Protein AF-A0A0F8X159-F1 (afdb_monomer_lite)

Organism: NCBI:txid412755

Ra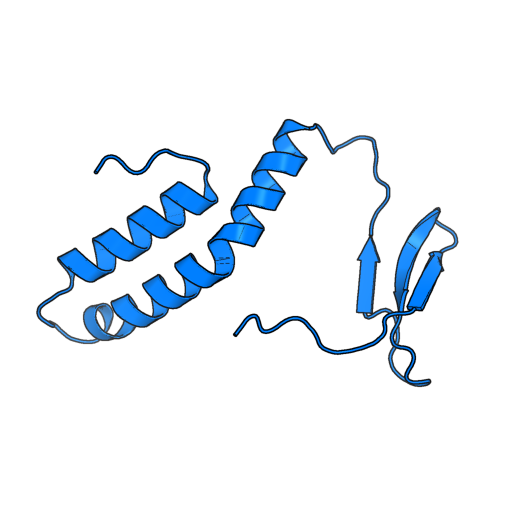dius of gyration: 18.97 Å; chains: 1; bounding box: 43×30×47 Å

InterPro domains:
  IPR059809 Salmonella phage P22 protein Y8K6 [PF27050] (2-94)

Sequence (98 aa):
VAQHTPGPWGWVRNTRGNVVLVSKAESWGPVAEILMDHSKYTPELQDANAQLIAAAPAMLEALKATWPCVLRDADGYDDHLAQVKAALAQALGQAVAL

Structure (mmCIF, N/CA/C/O backbone):
data_AF-A0A0F8X159-F1
#
_entry.id   AF-A0A0F8X159-F1
#
loop_
_atom_site.group_PDB
_atom_site.id
_atom_site.type_symbol
_atom_site.label_atom_id
_atom_site.label_alt_id
_atom_site.label_comp_id
_atom_site.label_asym_id
_atom_site.label_entity_id
_atom_site.label_seq_id
_atom_site.pdbx_PDB_ins_code
_atom_site.Cartn_x
_atom_site.Cartn_y
_atom_site.Cartn_z
_atom_site.occupancy
_atom_site.B_iso_or_equiv
_atom_site.auth_seq_id
_atom_site.auth_comp_id
_atom_site.auth_asym_id
_atom_site.auth_atom_id
_atom_site.pdbx_PDB_model_num
ATOM 1 N N . VAL A 1 1 ? -8.153 -0.577 -13.876 1.00 46.09 1 VAL A N 1
ATOM 2 C CA . VAL A 1 1 ? -9.377 -0.724 -13.052 1.00 46.09 1 VAL A CA 1
ATOM 3 C C . VAL A 1 1 ? -8.919 -0.936 -11.624 1.00 46.09 1 VAL A C 1
ATOM 5 O O . VAL A 1 1 ? -8.176 -1.881 -11.397 1.00 46.09 1 VAL A O 1
ATOM 8 N N . ALA A 1 2 ? -9.229 -0.026 -10.703 1.00 41.59 2 ALA A N 1
ATOM 9 C CA . ALA A 1 2 ? -8.782 -0.157 -9.321 1.00 41.59 2 ALA A CA 1
ATOM 10 C C . ALA A 1 2 ? -9.448 -1.387 -8.674 1.00 41.59 2 ALA A C 1
ATOM 12 O O . ALA A 1 2 ? -10.674 -1.449 -8.573 1.00 41.59 2 ALA A O 1
ATOM 13 N N . GLN A 1 3 ? -8.647 -2.388 -8.293 1.00 54.22 3 GLN A N 1
ATOM 14 C CA . GLN A 1 3 ? -9.095 -3.551 -7.522 1.00 54.22 3 GLN A CA 1
ATOM 15 C C . GLN A 1 3 ? -9.280 -3.122 -6.066 1.00 54.22 3 GLN A C 1
ATOM 17 O O . GLN A 1 3 ? -8.440 -3.369 -5.208 1.00 54.22 3 GLN A O 1
ATOM 22 N N . HIS A 1 4 ? -10.365 -2.407 -5.790 1.00 56.78 4 HIS A N 1
ATOM 23 C CA . HIS A 1 4 ? -10.801 -2.207 -4.416 1.00 56.78 4 HIS A CA 1
ATOM 24 C C . HIS A 1 4 ? -11.399 -3.510 -3.902 1.00 56.78 4 HIS A C 1
ATOM 26 O O . HIS A 1 4 ? -12.074 -4.207 -4.659 1.00 56.78 4 HIS A O 1
ATOM 32 N N . THR A 1 5 ? -11.179 -3.821 -2.626 1.00 60.00 5 THR A N 1
ATOM 33 C CA . THR A 1 5 ? -11.840 -4.935 -1.947 1.00 60.00 5 THR A CA 1
ATOM 34 C C . THR A 1 5 ? -13.356 -4.739 -2.091 1.00 60.00 5 THR A C 1
ATOM 36 O O . THR A 1 5 ? -13.892 -3.778 -1.526 1.00 60.00 5 THR A O 1
ATOM 39 N N . PRO A 1 6 ? -14.059 -5.561 -2.892 1.00 63.06 6 PRO A N 1
ATOM 40 C CA . PRO A 1 6 ? -15.453 -5.302 -3.205 1.00 63.06 6 PRO A CA 1
ATOM 41 C C . PRO A 1 6 ? -16.323 -5.763 -2.039 1.00 63.06 6 PRO A C 1
ATOM 43 O O . PRO A 1 6 ? -16.291 -6.928 -1.651 1.00 63.06 6 PRO A O 1
ATOM 46 N N . GLY A 1 7 ? -17.128 -4.854 -1.494 1.00 57.16 7 GLY A N 1
ATOM 47 C CA . GLY A 1 7 ? -18.190 -5.227 -0.566 1.00 57.16 7 GLY A CA 1
ATOM 48 C C . GLY A 1 7 ? -18.648 -4.089 0.343 1.00 57.16 7 GLY A C 1
ATOM 49 O O . GLY A 1 7 ? -17.854 -3.217 0.695 1.00 57.16 7 GLY A O 1
ATOM 50 N N . PRO A 1 8 ? -19.930 -4.074 0.750 1.00 68.12 8 PRO A N 1
ATOM 51 C CA . PRO A 1 8 ? -20.400 -3.149 1.768 1.00 68.12 8 PRO A CA 1
ATOM 52 C C . PRO A 1 8 ? -19.848 -3.570 3.136 1.00 68.12 8 PRO A C 1
ATOM 54 O O . PRO A 1 8 ? -20.352 -4.505 3.757 1.00 68.12 8 PRO A O 1
ATOM 57 N N . TRP A 1 9 ? -18.834 -2.858 3.620 1.00 80.12 9 TRP A N 1
ATOM 58 C CA . TRP A 1 9 ? -18.281 -3.059 4.959 1.00 80.12 9 TRP A CA 1
ATOM 59 C C . TRP A 1 9 ? -19.233 -2.506 6.022 1.00 80.12 9 TRP A C 1
ATOM 61 O O . TRP A 1 9 ? -19.771 -1.404 5.891 1.00 80.12 9 TRP A O 1
ATOM 71 N N . GLY A 1 10 ? -19.465 -3.283 7.078 1.00 82.19 10 GLY A N 1
ATOM 72 C CA . GLY A 1 10 ? -19.956 -2.738 8.339 1.00 82.19 10 GLY A CA 1
ATOM 73 C C . GLY A 1 10 ? -18.785 -2.177 9.140 1.00 82.19 10 GLY A C 1
ATOM 74 O O . GLY A 1 10 ? -17.636 -2.555 8.916 1.00 82.19 10 GLY A O 1
ATOM 75 N N . TRP A 1 11 ? -19.069 -1.304 10.100 1.00 85.19 11 TRP A N 1
ATOM 76 C CA . TRP A 1 11 ? -18.084 -0.901 11.095 1.00 85.19 11 TRP A CA 1
ATOM 77 C C . TRP A 1 11 ? -18.691 -1.006 12.490 1.00 85.19 11 TRP A C 1
ATOM 79 O O . TRP A 1 11 ? -19.868 -0.710 12.693 1.00 85.19 11 TRP A O 1
ATOM 89 N N . VAL A 1 12 ? -17.881 -1.444 13.448 1.00 87.50 12 VAL A N 1
ATOM 90 C CA . VAL A 1 12 ? -18.225 -1.504 14.873 1.00 87.50 12 VAL A CA 1
ATOM 91 C C . VAL A 1 12 ? -17.068 -0.940 15.690 1.00 87.50 12 VAL A C 1
ATOM 93 O O . VAL A 1 12 ? -15.937 -0.901 15.213 1.00 87.50 12 VAL A O 1
ATOM 96 N N . ARG A 1 13 ? -17.318 -0.495 16.924 1.00 87.12 13 ARG A N 1
ATOM 97 C CA . ARG A 1 13 ? -16.238 -0.193 17.876 1.00 87.12 13 ARG A CA 1
ATOM 98 C C . ARG A 1 13 ? -16.032 -1.381 18.803 1.00 87.12 13 ARG A C 1
ATOM 100 O O . ARG A 1 13 ? -17.009 -1.908 19.330 1.00 87.12 13 ARG A O 1
ATOM 107 N N . ASN A 1 14 ? -14.786 -1.803 19.008 1.00 85.38 14 ASN A N 1
ATOM 108 C CA . ASN A 1 14 ? -14.484 -2.839 19.996 1.00 85.38 14 ASN A CA 1
ATOM 109 C C . ASN A 1 14 ? -14.325 -2.251 21.408 1.00 85.38 14 ASN A C 1
ATOM 111 O O . ASN A 1 14 ? -14.353 -1.037 21.612 1.00 85.38 14 ASN A O 1
ATOM 115 N N . THR A 1 15 ? -14.125 -3.124 22.397 1.00 85.06 15 THR A N 1
ATOM 116 C CA . THR A 1 15 ? -13.967 -2.747 23.813 1.00 85.06 15 THR A CA 1
ATOM 117 C C . THR A 1 15 ? -12.733 -1.887 24.096 1.00 85.06 15 THR A C 1
ATOM 119 O O . THR A 1 15 ? -12.658 -1.269 25.152 1.00 85.06 15 THR A O 1
ATOM 122 N N . ARG A 1 16 ? -11.779 -1.81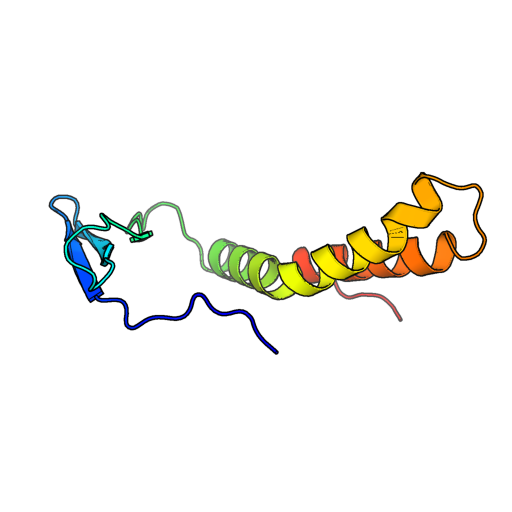6 23.159 1.00 81.12 16 ARG A N 1
ATOM 123 C CA . ARG A 1 16 ? -10.585 -0.961 23.234 1.00 81.12 16 ARG A CA 1
ATOM 124 C C . ARG A 1 16 ? -10.791 0.403 22.565 1.00 81.12 16 ARG A C 1
ATOM 126 O O . ARG A 1 16 ? -9.862 1.197 22.521 1.00 81.12 16 ARG A O 1
ATOM 133 N N . GLY A 1 17 ? -11.986 0.678 22.035 1.00 81.81 17 GLY A N 1
ATOM 134 C CA . GLY A 1 17 ? -12.312 1.925 21.340 1.00 81.81 17 GLY A CA 1
ATOM 135 C C . GLY A 1 17 ? -11.886 1.972 19.867 1.00 81.81 17 GLY A C 1
ATOM 136 O O . GLY A 1 17 ? -12.178 2.966 19.195 1.00 81.81 17 GLY A O 1
ATOM 137 N N . ASN A 1 18 ? -11.263 0.907 19.353 1.00 85.19 18 ASN A N 1
ATOM 138 C CA . ASN A 1 18 ? -10.818 0.793 17.964 1.00 85.19 18 ASN A CA 1
ATOM 139 C C . ASN A 1 18 ? -12.007 0.584 17.026 1.00 85.19 18 ASN A C 1
ATOM 141 O O . ASN A 1 18 ? -13.000 -0.046 17.403 1.00 85.19 18 ASN A O 1
ATOM 145 N N . VAL A 1 19 ? -11.898 1.088 15.797 1.00 85.94 19 VAL A N 1
ATOM 146 C CA . VAL A 1 19 ? -12.908 0.850 14.759 1.00 85.94 19 VAL A CA 1
ATOM 147 C C . VAL A 1 19 ? -12.565 -0.449 14.048 1.00 85.94 19 VAL A C 1
ATOM 149 O O . VAL A 1 19 ? -11.469 -0.611 13.537 1.00 85.94 19 VAL A O 1
ATOM 152 N N . VAL A 1 20 ? -13.499 -1.383 13.997 1.00 86.75 20 VAL A N 1
ATOM 153 C CA . VAL A 1 20 ? -13.334 -2.682 13.353 1.00 86.75 20 VAL A CA 1
ATOM 154 C C . VAL A 1 20 ? -14.236 -2.723 12.131 1.00 86.75 20 VAL A C 1
ATOM 156 O O . VAL A 1 20 ? -15.449 -2.547 12.249 1.00 86.75 20 VAL A O 1
ATOM 159 N N . LEU A 1 21 ? -13.647 -2.949 10.959 1.00 86.69 21 LEU A N 1
ATOM 160 C CA . LEU A 1 21 ? -14.392 -3.226 9.737 1.00 86.69 21 LEU A CA 1
ATOM 161 C C . LEU A 1 21 ? -14.813 -4.691 9.757 1.00 86.69 21 LEU A C 1
ATOM 163 O O . LEU A 1 21 ? -13.981 -5.580 9.928 1.00 86.69 21 LEU A O 1
ATOM 167 N N . VAL A 1 22 ? -16.104 -4.946 9.584 1.00 84.38 22 VAL A N 1
ATOM 168 C CA . VAL A 1 22 ? -16.680 -6.294 9.594 1.00 84.38 22 VAL A CA 1
ATOM 169 C C . VAL A 1 22 ? -17.306 -6.603 8.244 1.00 84.38 22 VAL A C 1
ATOM 171 O O . VAL A 1 22 ? -17.883 -5.728 7.586 1.00 84.38 22 VAL A O 1
ATOM 174 N N . SER A 1 23 ? -17.198 -7.862 7.828 1.00 79.81 23 SER A N 1
ATOM 175 C CA . SER A 1 23 ? -17.974 -8.348 6.696 1.00 79.81 23 SER A CA 1
ATOM 176 C C . SER A 1 23 ? -19.447 -8.369 7.094 1.00 79.81 23 SER A C 1
ATOM 178 O O . SER A 1 23 ? -19.788 -8.775 8.202 1.00 79.81 23 SER A O 1
ATOM 180 N N . LYS A 1 24 ? -20.340 -7.942 6.197 1.00 67.19 24 LYS A N 1
ATOM 181 C CA . LYS A 1 24 ? -21.786 -8.138 6.396 1.00 67.19 24 LYS A CA 1
ATOM 182 C C . LYS A 1 24 ? -22.220 -9.591 6.175 1.00 67.19 24 LYS A C 1
ATOM 184 O O . LYS A 1 24 ? -23.367 -9.917 6.457 1.00 67.19 24 LYS A O 1
ATOM 189 N N . ALA A 1 25 ? -21.338 -10.449 5.660 1.00 70.50 25 ALA A N 1
ATOM 190 C CA . ALA A 1 25 ? -21.591 -11.881 5.597 1.00 70.50 25 ALA A CA 1
ATOM 191 C C . ALA A 1 25 ? -21.426 -12.487 7.000 1.00 70.50 25 ALA A C 1
ATOM 193 O O . ALA A 1 25 ? -20.369 -12.342 7.609 1.00 70.50 25 ALA A O 1
ATOM 194 N N . GLU A 1 26 ? -22.460 -13.179 7.486 1.00 57.94 26 GLU A N 1
ATOM 195 C CA . GLU A 1 26 ? -22.643 -13.624 8.883 1.00 57.94 26 GLU A CA 1
ATOM 196 C C . GLU A 1 26 ? -21.530 -14.523 9.464 1.00 57.94 26 GLU A C 1
ATOM 198 O O . GLU A 1 26 ? -21.525 -14.804 1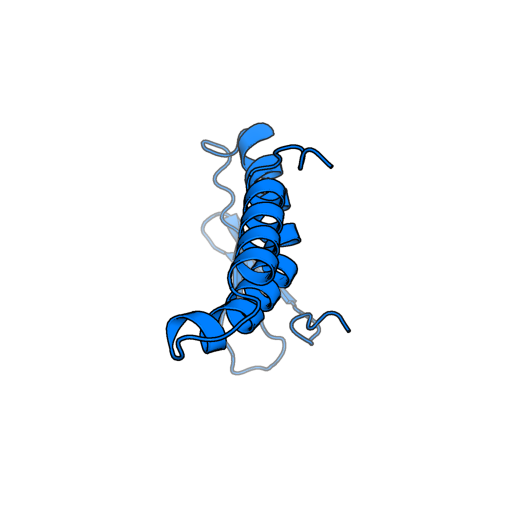0.659 1.00 57.94 26 GLU A O 1
ATOM 203 N N . SER A 1 27 ? -20.572 -14.975 8.654 1.00 64.75 27 SER A N 1
ATOM 204 C CA . SER A 1 27 ? -19.550 -15.961 9.033 1.00 64.75 27 SER A CA 1
ATOM 205 C C . SER A 1 27 ? -18.106 -15.478 8.903 1.00 64.75 27 SER A C 1
ATOM 207 O O . SER A 1 27 ? -17.183 -16.219 9.240 1.00 64.75 27 SER A O 1
ATOM 209 N N . TRP A 1 28 ? -17.885 -14.253 8.428 1.00 62.47 28 TRP A N 1
ATOM 210 C CA . TRP A 1 28 ? -16.544 -13.693 8.304 1.00 62.47 28 TRP A CA 1
ATOM 211 C C . TRP A 1 28 ? -16.330 -12.702 9.441 1.00 62.47 28 TRP A C 1
ATOM 213 O O . TRP A 1 28 ? -17.052 -11.716 9.558 1.00 62.47 28 TRP A O 1
ATOM 223 N N . GLY A 1 29 ? -15.360 -13.002 10.306 1.00 69.50 29 GLY A N 1
ATOM 224 C CA . GLY A 1 29 ? -14.950 -12.135 11.408 1.00 69.50 29 GLY A CA 1
ATOM 225 C C . GLY A 1 29 ? -14.437 -10.757 10.945 1.00 69.50 29 GLY A C 1
ATOM 226 O O . GLY A 1 29 ? -14.679 -10.330 9.813 1.00 69.50 29 GLY A O 1
ATOM 227 N N . PRO A 1 30 ? -13.731 -10.014 11.812 1.00 75.50 30 PRO A N 1
ATOM 228 C CA . PRO A 1 30 ? -13.215 -8.699 11.452 1.00 75.50 30 PRO A CA 1
ATOM 229 C C . PRO A 1 30 ? -12.326 -8.772 10.205 1.00 75.50 30 PRO A C 1
ATOM 231 O O . PRO A 1 30 ? -11.422 -9.598 10.116 1.00 75.50 30 PRO A O 1
ATOM 234 N N . VAL A 1 31 ? -12.605 -7.894 9.244 1.00 79.69 31 VAL A N 1
ATOM 235 C CA . VAL A 1 31 ? -11.858 -7.753 7.986 1.00 79.69 31 VAL A CA 1
ATOM 236 C C . VAL A 1 31 ? -10.635 -6.869 8.207 1.00 79.69 31 VAL A C 1
ATOM 238 O O . VAL A 1 31 ? -9.580 -7.108 7.629 1.00 79.69 31 VAL A O 1
ATOM 241 N N . ALA A 1 32 ? -10.770 -5.857 9.066 1.00 81.62 32 ALA A N 1
ATOM 242 C CA . ALA A 1 32 ? -9.675 -5.001 9.498 1.00 81.62 32 ALA A CA 1
ATOM 243 C C . ALA A 1 32 ? -9.974 -4.396 10.875 1.00 81.62 32 ALA A C 1
ATOM 245 O O . ALA A 1 32 ? -11.134 -4.194 11.237 1.00 81.62 32 ALA A O 1
ATOM 246 N N . GLU A 1 33 ? -8.928 -4.046 11.617 1.00 84.06 33 GLU A N 1
ATOM 247 C CA . GLU A 1 33 ? -9.014 -3.234 12.830 1.00 84.06 33 GLU A CA 1
ATOM 248 C C . GLU A 1 33 ? -8.201 -1.950 12.633 1.00 84.06 33 GLU A C 1
ATOM 250 O O . GLU A 1 33 ? -7.023 -1.984 12.286 1.00 84.06 33 GLU A O 1
ATOM 255 N N . ILE A 1 34 ? -8.848 -0.812 12.856 1.00 82.88 34 ILE A N 1
ATOM 256 C CA . ILE A 1 34 ? -8.272 0.528 12.842 1.00 82.88 34 ILE A CA 1
ATOM 257 C C . ILE A 1 34 ? -7.964 0.890 14.293 1.00 82.88 34 ILE A C 1
ATOM 259 O O . ILE A 1 34 ? -8.856 1.234 15.077 1.00 82.88 34 ILE A O 1
ATOM 263 N N . LEU A 1 35 ? -6.687 0.780 14.646 1.00 80.00 35 LEU A N 1
ATOM 264 C CA . LEU A 1 35 ? -6.177 1.132 15.966 1.00 80.00 35 LEU A CA 1
ATOM 265 C C . LEU A 1 35 ? -6.234 2.652 16.149 1.00 80.00 35 LEU A C 1
ATOM 267 O O . LEU A 1 35 ? -5.568 3.387 15.421 1.00 80.00 35 LEU A O 1
ATOM 271 N N . MET A 1 36 ? -6.986 3.126 17.143 1.00 68.06 36 MET A N 1
ATOM 272 C CA . MET A 1 36 ? -6.960 4.539 17.530 1.00 68.06 36 MET A CA 1
ATOM 273 C C . MET A 1 36 ? -5.841 4.787 18.549 1.00 68.06 36 MET A C 1
ATOM 275 O O . MET A 1 36 ? -6.093 5.143 19.697 1.00 68.06 36 MET A O 1
ATOM 279 N N . ASP A 1 37 ? -4.589 4.560 18.153 1.00 68.38 37 ASP A N 1
ATOM 280 C CA . ASP A 1 37 ? -3.435 4.938 18.976 1.00 68.38 37 ASP A CA 1
ATOM 281 C C . ASP A 1 37 ? -2.986 6.356 18.615 1.00 68.38 37 ASP A C 1
ATOM 283 O O . ASP A 1 37 ? -2.099 6.544 17.794 1.00 68.38 37 ASP A O 1
ATOM 287 N N . HIS A 1 38 ? -3.582 7.375 19.232 1.00 63.88 38 HIS A N 1
ATOM 288 C CA . HIS A 1 38 ? -3.227 8.773 18.959 1.00 63.88 38 HIS A CA 1
ATOM 289 C C . HIS A 1 38 ? -1.789 9.151 19.363 1.00 63.88 38 HIS A C 1
ATOM 291 O O . HIS A 1 38 ? -1.337 10.238 19.018 1.00 63.88 38 HIS A O 1
ATOM 297 N N . SER A 1 39 ? -1.058 8.287 20.079 1.00 66.25 39 SER A N 1
ATOM 298 C CA . SER A 1 39 ? 0.262 8.626 20.624 1.00 66.25 39 SER A CA 1
ATOM 299 C C . SER A 1 39 ? 1.414 8.503 19.619 1.00 66.25 39 SER A C 1
ATOM 301 O O . SER A 1 39 ? 2.516 8.967 19.906 1.00 66.25 39 SER A O 1
ATOM 303 N N . LYS A 1 40 ? 1.176 7.903 18.441 1.00 65.19 40 LYS A N 1
ATOM 304 C CA . LYS A 1 40 ? 2.230 7.582 17.457 1.00 65.19 40 LYS A CA 1
ATOM 305 C C . LYS A 1 40 ? 2.012 8.125 16.046 1.00 65.19 40 LYS A C 1
ATOM 307 O O . LYS A 1 40 ? 2.881 7.931 15.203 1.00 65.19 40 LYS A O 1
ATOM 312 N N . TYR A 1 41 ? 0.896 8.798 15.771 1.00 67.31 41 TYR A N 1
ATOM 313 C CA . TYR A 1 41 ? 0.600 9.320 14.433 1.00 67.31 41 TYR A CA 1
ATOM 314 C C . TYR A 1 41 ? 0.811 10.826 14.385 1.00 67.31 41 TYR A C 1
ATOM 316 O O . TYR A 1 41 ? -0.086 11.597 14.724 1.00 67.31 41 TYR A O 1
ATOM 324 N N . THR A 1 42 ? 1.991 11.238 13.936 1.00 80.06 42 THR A N 1
ATOM 325 C CA . THR A 1 42 ? 2.198 12.619 13.500 1.00 80.06 42 THR A CA 1
ATOM 326 C C . THR A 1 42 ? 1.621 12.799 12.086 1.00 80.06 42 THR A C 1
ATOM 328 O O . THR A 1 42 ? 1.502 11.804 11.357 1.00 80.06 42 THR A O 1
ATOM 331 N N . PRO A 1 43 ? 1.237 14.023 11.676 1.00 81.31 43 PRO A N 1
ATOM 332 C CA . PRO A 1 43 ? 0.798 14.296 10.305 1.00 81.31 43 PRO A CA 1
ATOM 333 C C . PRO A 1 43 ? 1.791 13.780 9.257 1.00 81.31 43 PRO A C 1
ATOM 335 O O . PRO A 1 43 ? 1.393 13.173 8.271 1.00 81.31 43 PRO A O 1
ATOM 338 N N . GLU A 1 44 ? 3.090 13.893 9.535 1.00 82.69 44 GLU A N 1
ATOM 339 C CA . GLU A 1 44 ? 4.157 13.433 8.646 1.00 82.69 44 GLU A CA 1
ATOM 340 C C . GLU A 1 44 ? 4.130 11.910 8.458 1.00 82.69 44 GLU A C 1
ATOM 342 O O . GLU A 1 44 ? 4.328 11.419 7.348 1.00 82.69 44 GLU A O 1
ATOM 347 N N . LEU A 1 45 ? 3.847 11.142 9.519 1.00 81.12 45 LEU A N 1
ATOM 348 C CA . LEU A 1 45 ? 3.714 9.687 9.417 1.00 81.12 45 LEU A CA 1
ATOM 349 C C . LEU A 1 45 ? 2.457 9.289 8.630 1.00 81.12 45 LEU A C 1
ATOM 351 O O . LEU A 1 45 ? 2.471 8.295 7.902 1.00 81.12 45 LEU A O 1
ATOM 355 N N . GLN A 1 46 ? 1.367 10.048 8.769 1.00 79.81 46 GLN A N 1
ATOM 356 C CA . GLN A 1 46 ? 0.142 9.813 8.001 1.00 79.81 46 GLN A CA 1
ATOM 357 C C . GLN A 1 46 ? 0.370 10.077 6.511 1.00 79.81 46 GLN A C 1
ATOM 359 O O . GLN A 1 46 ? 0.007 9.231 5.693 1.00 79.81 46 GLN A O 1
ATOM 364 N N . ASP A 1 47 ? 1.031 11.184 6.174 1.00 81.94 47 ASP A N 1
ATOM 365 C CA . ASP A 1 47 ? 1.363 11.538 4.795 1.00 81.94 47 ASP A CA 1
ATOM 366 C C . ASP A 1 47 ? 2.320 10.516 4.170 1.00 81.94 47 ASP A C 1
ATOM 368 O O . ASP A 1 47 ? 2.076 10.046 3.057 1.00 81.94 47 ASP A O 1
ATOM 372 N N . ALA A 1 48 ? 3.351 10.087 4.905 1.00 79.62 48 ALA A N 1
ATOM 373 C CA . ALA A 1 48 ? 4.275 9.049 4.450 1.00 79.62 48 ALA A CA 1
ATOM 374 C C . ALA A 1 48 ? 3.558 7.709 4.193 1.00 79.62 48 ALA A C 1
ATOM 376 O O . ALA A 1 48 ? 3.755 7.078 3.154 1.00 79.62 48 ALA A O 1
ATOM 377 N N . ASN A 1 49 ? 2.674 7.286 5.102 1.00 78.69 49 ASN A N 1
ATOM 378 C CA . ASN A 1 49 ? 1.887 6.065 4.922 1.00 78.69 49 ASN A CA 1
ATOM 379 C C . ASN A 1 49 ? 0.924 6.176 3.730 1.00 78.69 49 ASN A C 1
ATOM 381 O O . ASN A 1 49 ? 0.764 5.216 2.974 1.00 78.69 49 ASN A O 1
ATOM 385 N N . ALA A 1 50 ? 0.294 7.337 3.542 1.00 81.75 50 ALA A N 1
ATOM 386 C CA . ALA A 1 50 ? -0.599 7.584 2.416 1.00 81.75 50 ALA A CA 1
ATOM 387 C C . ALA A 1 50 ? 0.151 7.524 1.076 1.00 81.75 50 ALA A C 1
ATOM 389 O O . ALA A 1 50 ? -0.328 6.881 0.140 1.00 81.75 50 ALA A O 1
ATOM 390 N N . GLN A 1 51 ? 1.341 8.128 0.994 1.00 78.81 51 GLN A N 1
ATOM 391 C CA . GLN A 1 51 ? 2.205 8.071 -0.190 1.00 78.81 51 GLN A CA 1
ATOM 392 C C . GLN A 1 51 ? 2.639 6.636 -0.509 1.00 78.81 51 GLN A C 1
ATOM 394 O O . GLN A 1 51 ? 2.513 6.199 -1.656 1.00 78.81 51 GLN A O 1
ATOM 399 N N . LEU A 1 52 ? 3.053 5.872 0.506 1.00 79.25 52 LEU A N 1
ATOM 400 C CA . LEU A 1 52 ? 3.434 4.468 0.356 1.00 79.25 52 LEU A CA 1
ATOM 401 C C . LEU A 1 52 ? 2.280 3.616 -0.199 1.00 79.25 52 LEU A C 1
ATOM 403 O O . LEU A 1 52 ? 2.470 2.849 -1.145 1.00 79.25 52 LEU A O 1
ATOM 407 N N . ILE A 1 53 ? 1.071 3.771 0.352 1.00 84.62 53 ILE A N 1
ATOM 408 C CA . ILE A 1 53 ? -0.123 3.044 -0.111 1.00 84.62 53 ILE A CA 1
ATOM 409 C C . ILE A 1 53 ? -0.488 3.451 -1.544 1.00 84.62 53 ILE A C 1
ATOM 411 O O . ILE A 1 53 ? -0.798 2.589 -2.368 1.00 84.62 53 ILE A O 1
ATOM 415 N N . ALA A 1 54 ? -0.432 4.746 -1.864 1.00 83.88 54 ALA A N 1
ATOM 416 C CA . ALA A 1 54 ? -0.770 5.253 -3.192 1.00 83.88 54 ALA A CA 1
ATOM 417 C C . ALA A 1 54 ? 0.200 4.763 -4.282 1.00 83.88 54 ALA A C 1
ATOM 419 O O . ALA A 1 54 ? -0.226 4.514 -5.410 1.00 83.88 54 ALA A O 1
ATOM 420 N N . ALA A 1 55 ? 1.484 4.591 -3.954 1.00 83.31 55 ALA A N 1
ATOM 421 C CA . ALA A 1 55 ? 2.507 4.112 -4.883 1.00 83.31 55 ALA A CA 1
ATOM 422 C C . ALA A 1 55 ? 2.522 2.580 -5.061 1.00 83.31 55 ALA A C 1
ATOM 424 O O . ALA A 1 55 ? 3.112 2.083 -6.024 1.00 83.31 55 ALA A O 1
ATOM 425 N N . ALA A 1 56 ? 1.860 1.820 -4.179 1.00 86.88 56 ALA A N 1
ATOM 426 C CA . ALA A 1 56 ? 1.901 0.356 -4.182 1.00 86.88 56 ALA A CA 1
ATOM 427 C C . ALA A 1 56 ? 1.522 -0.296 -5.532 1.00 86.88 56 ALA A C 1
ATOM 429 O O . ALA A 1 56 ? 2.221 -1.225 -5.945 1.00 86.88 56 ALA A O 1
ATOM 430 N N . PRO A 1 57 ? 0.495 0.171 -6.278 1.00 85.00 57 PRO A N 1
ATOM 431 C CA . PRO A 1 57 ? 0.187 -0.390 -7.592 1.00 85.00 57 PRO A CA 1
ATOM 432 C C . PRO A 1 57 ? 1.314 -0.172 -8.608 1.00 85.00 57 PRO A C 1
ATOM 434 O O . PRO A 1 57 ? 1.701 -1.110 -9.297 1.00 85.00 57 PRO A O 1
ATOM 437 N N . ALA A 1 58 ? 1.874 1.040 -8.680 1.00 83.88 58 ALA A N 1
ATOM 438 C CA . ALA A 1 58 ? 2.954 1.355 -9.614 1.00 83.88 58 ALA A CA 1
ATOM 439 C C . ALA A 1 58 ? 4.225 0.555 -9.291 1.00 83.88 58 ALA A C 1
ATOM 441 O O . ALA A 1 58 ? 4.869 0.023 -10.193 1.00 83.88 58 ALA A O 1
ATOM 442 N N . MET A 1 59 ? 4.542 0.402 -8.001 1.00 83.62 59 MET A N 1
ATOM 443 C CA . MET A 1 59 ? 5.669 -0.408 -7.540 1.00 83.62 59 MET A CA 1
ATOM 444 C C . MET A 1 59 ? 5.496 -1.886 -7.903 1.00 83.62 59 MET A C 1
ATOM 446 O O . MET A 1 59 ? 6.435 -2.511 -8.392 1.00 83.62 59 MET A O 1
ATOM 450 N N . LEU A 1 60 ? 4.295 -2.440 -7.714 1.00 81.50 60 LEU A N 1
ATOM 451 C CA . LEU A 1 60 ? 3.996 -3.822 -8.083 1.00 81.50 60 LEU A CA 1
ATOM 452 C C . LEU A 1 60 ? 4.151 -4.056 -9.592 1.00 81.50 60 LEU A C 1
ATOM 454 O O . LEU A 1 60 ? 4.749 -5.053 -9.995 1.00 81.50 60 LEU A O 1
ATOM 458 N N . GLU A 1 61 ? 3.627 -3.157 -10.425 1.00 85.25 61 GLU A N 1
ATOM 459 C CA . GLU A 1 61 ? 3.733 -3.286 -11.883 1.00 85.25 61 GLU A CA 1
ATOM 460 C C . GLU A 1 61 ? 5.180 -3.136 -12.370 1.00 85.25 61 GLU A C 1
ATOM 462 O O . GLU A 1 61 ? 5.626 -3.930 -13.199 1.00 85.25 61 GLU A O 1
ATOM 467 N N . ALA A 1 62 ? 5.950 -2.206 -11.798 1.00 86.00 62 ALA A N 1
ATOM 468 C CA . ALA A 1 62 ? 7.366 -2.057 -12.117 1.00 86.00 62 ALA A CA 1
ATOM 469 C C . ALA A 1 62 ? 8.162 -3.329 -11.776 1.00 86.00 62 ALA A C 1
ATOM 471 O O . ALA A 1 62 ? 8.907 -3.835 -12.612 1.00 86.00 62 ALA A O 1
ATOM 472 N N . LEU A 1 63 ? 7.947 -3.911 -10.590 1.00 85.50 63 LEU A N 1
ATOM 473 C CA . LEU A 1 63 ? 8.614 -5.152 -10.183 1.00 85.50 63 LEU A CA 1
ATOM 474 C C . LEU A 1 63 ? 8.260 -6.335 -11.095 1.00 85.50 63 LEU A C 1
ATOM 476 O O . LEU A 1 63 ? 9.142 -7.118 -11.454 1.00 85.50 63 LEU A O 1
ATOM 480 N N . LYS A 1 64 ? 6.992 -6.460 -11.512 1.00 83.56 64 LYS A N 1
ATOM 481 C CA . LYS A 1 64 ? 6.575 -7.477 -12.492 1.00 83.56 64 LYS A CA 1
ATOM 482 C C . LYS A 1 64 ? 7.276 -7.296 -13.837 1.00 83.56 64 LYS A C 1
ATOM 484 O O . LYS A 1 64 ? 7.620 -8.295 -14.459 1.00 83.56 64 LYS A O 1
ATOM 489 N N . ALA A 1 65 ? 7.482 -6.054 -14.274 1.00 83.06 65 ALA A N 1
ATOM 490 C CA . ALA A 1 65 ? 8.158 -5.748 -15.530 1.00 83.06 65 ALA A CA 1
ATOM 491 C C . ALA A 1 65 ? 9.666 -6.046 -15.472 1.00 83.06 65 ALA A C 1
ATOM 493 O O . ALA A 1 65 ? 10.225 -6.525 -16.451 1.00 83.06 65 ALA A O 1
ATOM 494 N N . THR A 1 66 ? 10.321 -5.837 -14.325 1.00 82.38 66 THR A N 1
ATOM 495 C CA . THR A 1 66 ? 11.751 -6.159 -14.144 1.00 82.38 66 THR A CA 1
ATOM 496 C C . THR A 1 66 ? 12.011 -7.656 -13.980 1.00 82.38 66 THR A C 1
ATOM 498 O O . THR A 1 66 ? 13.074 -8.144 -14.360 1.00 82.38 66 THR A O 1
ATOM 501 N N . TRP A 1 67 ? 11.063 -8.407 -13.412 1.00 79.44 67 TRP A N 1
ATOM 502 C CA . TRP A 1 67 ? 11.245 -9.820 -13.063 1.00 79.44 67 TRP A CA 1
ATOM 503 C C . TRP A 1 67 ? 11.787 -10.711 -14.206 1.00 79.44 67 TRP A C 1
ATOM 505 O O . TRP A 1 67 ? 12.715 -11.487 -13.958 1.00 79.44 67 TRP A O 1
ATOM 515 N N . PRO A 1 68 ? 11.319 -10.595 -15.467 1.00 80.00 68 PRO A N 1
ATOM 516 C CA . PRO A 1 68 ? 11.874 -11.350 -16.589 1.00 80.00 68 PRO A CA 1
ATOM 517 C C . PRO A 1 68 ? 13.346 -11.034 -16.899 1.00 80.00 68 PRO A C 1
ATOM 519 O O . PRO A 1 68 ? 14.063 -11.944 -17.306 1.00 80.00 68 PRO A O 1
ATOM 522 N N . CYS A 1 69 ? 13.802 -9.794 -16.683 1.00 76.69 69 CYS A N 1
ATOM 523 C CA . CYS A 1 69 ? 15.187 -9.363 -16.930 1.00 76.69 69 CYS A CA 1
ATOM 524 C C . CYS A 1 69 ? 16.161 -9.805 -15.833 1.00 76.69 69 CYS A C 1
ATOM 526 O O . CYS A 1 69 ? 17.361 -9.852 -16.057 1.00 76.69 69 CYS A O 1
ATOM 528 N N . VAL A 1 70 ? 15.668 -10.127 -14.636 1.00 70.56 70 VAL A N 1
ATOM 529 C CA . VAL A 1 70 ? 16.499 -10.731 -13.579 1.00 70.56 70 VAL A CA 1
ATOM 530 C C . VAL A 1 70 ? 16.717 -12.224 -13.850 1.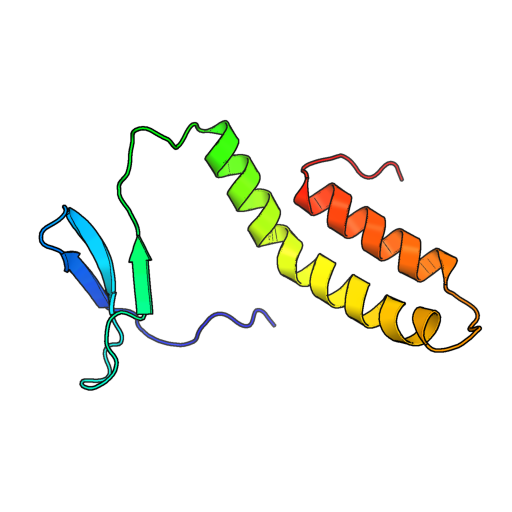00 70.56 70 VAL A C 1
ATOM 532 O O . VAL A 1 70 ? 17.743 -12.785 -13.481 1.00 70.56 70 VAL A O 1
ATOM 535 N N . LEU A 1 71 ? 15.749 -12.879 -14.499 1.00 68.38 71 LEU A N 1
ATOM 536 C CA . LEU A 1 71 ? 15.784 -14.316 -14.792 1.00 68.38 71 LEU A CA 1
ATOM 537 C C . LEU A 1 71 ? 16.410 -14.666 -16.148 1.00 68.38 71 LEU A C 1
ATOM 539 O O . LEU A 1 71 ? 16.661 -15.841 -16.420 1.00 68.38 71 LEU A O 1
ATOM 543 N N . ARG A 1 72 ? 16.625 -13.681 -17.018 1.00 59.28 72 ARG A N 1
ATOM 544 C CA . ARG A 1 72 ? 17.227 -13.841 -18.344 1.00 59.28 72 ARG A CA 1
ATOM 545 C C . ARG A 1 72 ? 18.196 -12.692 -18.569 1.00 59.28 72 ARG A C 1
ATOM 547 O O . ARG A 1 72 ? 17.831 -11.568 -18.256 1.00 59.28 72 ARG A O 1
ATOM 554 N N . ASP A 1 73 ? 19.357 -12.964 -19.163 1.00 61.69 73 ASP A N 1
ATOM 555 C CA . ASP A 1 73 ? 20.280 -11.952 -19.707 1.00 61.69 73 ASP A CA 1
ATOM 556 C C . ASP A 1 73 ? 19.589 -11.172 -20.845 1.00 61.69 73 ASP A C 1
ATOM 558 O O . ASP A 1 73 ? 19.841 -11.408 -22.025 1.00 61.69 73 ASP A O 1
ATOM 562 N N . ALA A 1 74 ? 18.607 -10.339 -20.507 1.00 57.69 74 ALA A N 1
ATOM 563 C CA . ALA A 1 74 ? 17.640 -9.792 -21.447 1.00 57.69 74 ALA A CA 1
ATOM 564 C C . ALA A 1 74 ? 17.787 -8.277 -21.587 1.00 57.69 74 ALA A C 1
ATOM 566 O O . ALA A 1 74 ? 17.817 -7.539 -20.598 1.00 57.69 74 ALA A O 1
ATOM 567 N N . ASP A 1 75 ? 17.811 -7.841 -22.848 1.00 67.62 75 ASP A N 1
ATOM 568 C CA . ASP A 1 75 ? 17.713 -6.446 -23.269 1.00 67.62 75 ASP A CA 1
ATOM 569 C C . ASP A 1 75 ? 16.548 -5.722 -22.565 1.00 67.62 75 ASP A C 1
ATOM 571 O O . ASP A 1 75 ? 15.479 -6.296 -22.347 1.00 67.62 75 ASP A O 1
ATOM 575 N N . GLY A 1 76 ? 16.752 -4.446 -22.216 1.00 67.31 76 GLY A N 1
ATOM 576 C CA . GLY A 1 76 ? 15.744 -3.602 -21.551 1.00 67.31 76 GLY A CA 1
ATOM 577 C C . GLY A 1 76 ? 15.814 -3.568 -20.017 1.00 67.31 76 GLY A C 1
ATOM 578 O O . GLY A 1 76 ? 14.981 -2.919 -19.384 1.00 67.31 76 GLY A O 1
ATOM 579 N N . TYR A 1 77 ? 16.811 -4.218 -19.403 1.00 75.12 77 TYR A N 1
ATOM 580 C CA . TYR A 1 77 ? 17.030 -4.187 -17.948 1.00 75.12 77 TYR A CA 1
ATOM 581 C C . TYR A 1 77 ? 17.088 -2.758 -17.379 1.00 75.12 77 TYR A C 1
ATOM 583 O O . TYR A 1 77 ? 16.461 -2.480 -16.354 1.00 75.12 77 TYR A O 1
ATOM 591 N N . ASP A 1 78 ? 17.787 -1.843 -18.058 1.00 80.56 78 ASP A N 1
ATOM 592 C CA . ASP A 1 78 ? 17.964 -0.463 -17.592 1.00 80.56 78 ASP A CA 1
ATOM 593 C C . ASP A 1 78 ? 16.641 0.318 -17.541 1.00 80.56 78 ASP A C 1
ATOM 595 O O . ASP A 1 78 ? 16.372 1.007 -16.552 1.00 80.56 78 ASP A O 1
ATOM 599 N N . ASP A 1 79 ? 15.770 0.145 -18.540 1.00 81.06 79 ASP A N 1
ATOM 600 C CA . ASP A 1 79 ? 14.461 0.807 -18.599 1.00 81.06 79 ASP A CA 1
ATOM 601 C C . ASP A 1 79 ? 13.524 0.297 -17.494 1.00 81.06 79 ASP A C 1
ATOM 603 O O . ASP A 1 79 ? 12.851 1.075 -16.809 1.00 81.06 79 ASP A O 1
ATOM 607 N N . HIS A 1 80 ? 13.507 -1.016 -17.256 1.00 81.81 80 HIS A N 1
ATOM 608 C CA . HIS A 1 80 ? 12.709 -1.605 -16.182 1.00 81.81 80 HIS A CA 1
ATOM 609 C C . HIS A 1 80 ? 13.239 -1.231 -14.795 1.00 81.81 80 HIS A C 1
ATOM 611 O O . HIS A 1 80 ? 12.457 -0.962 -13.880 1.00 81.81 80 HIS A O 1
ATOM 617 N N . LEU A 1 81 ? 14.561 -1.160 -14.631 1.00 82.19 81 LEU A N 1
ATOM 618 C CA . LEU A 1 81 ? 15.175 -0.692 -13.395 1.00 82.19 81 LEU A CA 1
ATOM 619 C C . LEU A 1 81 ? 14.841 0.784 -13.128 1.00 82.19 81 LEU A C 1
ATOM 621 O O . LEU A 1 81 ? 14.594 1.156 -11.977 1.00 82.19 81 LEU A O 1
ATOM 625 N N . ALA A 1 82 ? 14.794 1.624 -14.166 1.00 84.00 82 ALA A N 1
ATOM 626 C CA . ALA A 1 82 ? 14.370 3.017 -14.046 1.00 84.00 82 ALA A CA 1
ATOM 627 C C . ALA A 1 82 ? 12.913 3.132 -13.563 1.00 84.00 82 ALA A C 1
ATOM 629 O O . ALA A 1 82 ? 12.630 3.923 -12.662 1.00 84.00 82 ALA A O 1
ATOM 630 N N . GLN A 1 83 ? 12.006 2.293 -14.073 1.00 83.19 83 GLN A N 1
ATOM 631 C CA . GLN A 1 83 ? 10.606 2.253 -13.624 1.00 83.19 83 GLN A CA 1
ATOM 632 C C . GLN A 1 83 ? 10.474 1.848 -12.149 1.00 83.19 83 GLN A C 1
ATOM 634 O O . GLN A 1 83 ? 9.718 2.474 -11.405 1.00 83.19 83 GLN A O 1
ATOM 639 N N . VAL A 1 84 ? 11.243 0.852 -11.693 1.00 82.69 84 VAL A N 1
ATOM 640 C CA . VAL A 1 84 ? 11.265 0.456 -10.272 1.00 82.69 84 VAL A CA 1
ATOM 641 C C . VAL A 1 84 ? 11.763 1.597 -9.391 1.00 82.69 84 VAL A C 1
ATOM 643 O O . VAL A 1 84 ? 11.158 1.886 -8.358 1.00 82.69 84 VAL A O 1
ATOM 646 N N . LYS A 1 85 ? 12.835 2.283 -9.803 1.00 83.62 85 LYS A N 1
ATOM 647 C CA . LYS A 1 85 ? 13.370 3.438 -9.070 1.00 83.62 85 LYS A CA 1
ATOM 648 C C . LYS A 1 85 ? 12.365 4.585 -9.001 1.00 83.62 85 LYS A C 1
ATOM 650 O O . LYS A 1 85 ? 12.201 5.168 -7.933 1.00 83.62 85 LYS A O 1
ATOM 655 N N . ALA A 1 86 ? 11.670 4.880 -10.097 1.00 81.75 86 ALA A N 1
ATOM 656 C CA . ALA A 1 86 ? 10.638 5.912 -10.126 1.00 81.75 86 ALA A CA 1
ATOM 657 C C . ALA A 1 86 ? 9.469 5.575 -9.183 1.00 81.75 86 ALA A C 1
ATOM 659 O O . ALA A 1 86 ? 9.041 6.427 -8.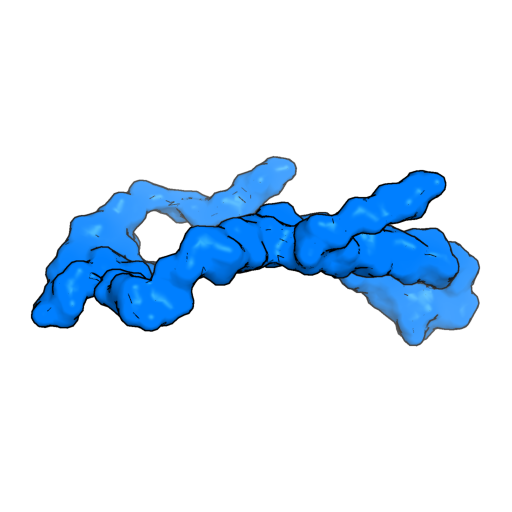405 1.00 81.75 86 ALA A O 1
ATOM 660 N N . ALA A 1 87 ? 9.002 4.322 -9.181 1.00 78.56 87 ALA A N 1
ATOM 661 C CA . ALA A 1 87 ? 7.947 3.880 -8.271 1.00 78.56 87 ALA A CA 1
ATOM 662 C C . ALA A 1 87 ? 8.384 3.917 -6.793 1.00 78.56 87 ALA A C 1
ATOM 664 O O . ALA A 1 87 ? 7.597 4.290 -5.923 1.00 78.56 87 ALA A O 1
ATOM 665 N N . LEU A 1 88 ? 9.647 3.583 -6.501 1.00 78.06 88 LEU A N 1
ATOM 666 C CA . LEU A 1 88 ? 10.224 3.706 -5.160 1.00 78.0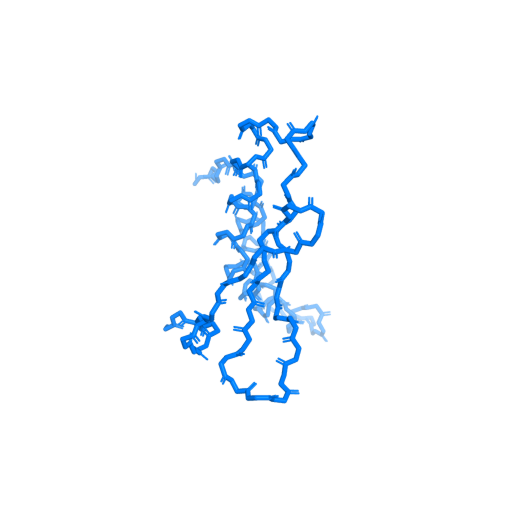6 88 LEU A CA 1
ATOM 667 C C . LEU A 1 88 ? 10.323 5.170 -4.714 1.00 78.06 88 LEU A C 1
ATOM 669 O O . LEU A 1 88 ? 9.958 5.484 -3.585 1.00 78.06 88 LEU A O 1
ATOM 673 N N . ALA A 1 89 ? 10.767 6.070 -5.591 1.00 79.25 89 ALA A N 1
ATOM 674 C CA . ALA A 1 89 ? 10.808 7.500 -5.301 1.00 79.25 89 ALA A CA 1
ATOM 675 C C . ALA A 1 89 ? 9.404 8.045 -4.999 1.00 79.25 89 ALA A C 1
ATOM 677 O O . ALA A 1 89 ? 9.226 8.742 -4.003 1.00 79.25 89 ALA A O 1
ATOM 678 N N . GLN A 1 90 ? 8.392 7.643 -5.776 1.00 75.19 90 GLN A N 1
ATOM 679 C CA . GLN A 1 90 ? 6.998 8.000 -5.508 1.00 75.19 90 GLN A CA 1
ATOM 680 C C . GLN A 1 90 ? 6.519 7.484 -4.139 1.00 75.19 90 GLN A C 1
ATOM 682 O O . GLN A 1 90 ? 5.869 8.226 -3.406 1.00 75.19 90 GLN A O 1
ATOM 687 N N . ALA A 1 91 ? 6.868 6.248 -3.768 1.00 76.50 91 ALA A N 1
ATOM 688 C CA . ALA A 1 91 ? 6.534 5.672 -2.462 1.00 76.50 91 ALA A CA 1
ATOM 689 C C . ALA A 1 91 ? 7.210 6.401 -1.288 1.00 76.50 91 ALA A C 1
ATOM 691 O O . ALA A 1 91 ? 6.655 6.451 -0.194 1.00 76.50 91 ALA A O 1
ATOM 692 N N . LEU A 1 92 ? 8.396 6.968 -1.520 1.00 79.88 92 LEU A N 1
ATOM 693 C CA . LEU A 1 92 ? 9.153 7.758 -0.547 1.00 79.88 92 LEU A CA 1
ATOM 694 C C . LEU A 1 92 ? 8.794 9.255 -0.565 1.00 79.88 92 LEU A C 1
ATOM 696 O O . LEU A 1 92 ? 9.410 10.024 0.172 1.00 79.88 92 LEU A O 1
ATOM 700 N N . GLY A 1 93 ? 7.866 9.690 -1.427 1.00 75.56 93 GLY A N 1
ATOM 701 C CA . GLY A 1 93 ? 7.523 11.107 -1.594 1.00 75.56 93 GLY A CA 1
ATOM 702 C C . GLY A 1 93 ? 8.625 11.955 -2.233 1.00 75.56 93 GLY A C 1
ATOM 703 O O . GLY A 1 93 ? 8.619 13.179 -2.113 1.00 75.56 93 GLY A O 1
ATOM 704 N N . GLN A 1 94 ? 9.598 11.324 -2.888 1.00 81.00 94 GLN A N 1
ATOM 705 C CA . GLN A 1 94 ? 10.730 11.989 -3.524 1.00 81.00 94 GLN A CA 1
ATOM 706 C C . GLN A 1 94 ? 10.376 12.389 -4.960 1.00 81.00 94 GLN A C 1
ATOM 708 O O . GLN A 1 94 ? 9.746 11.630 -5.698 1.00 81.00 94 GLN A O 1
ATOM 713 N N . ALA A 1 95 ? 10.806 13.582 -5.379 1.00 55.53 95 ALA A N 1
ATOM 714 C CA . ALA A 1 95 ? 10.661 14.009 -6.765 1.00 55.53 95 ALA A CA 1
ATOM 715 C C . ALA A 1 95 ? 11.530 13.130 -7.678 1.00 55.53 95 ALA A C 1
ATOM 717 O O . ALA A 1 95 ? 12.742 13.024 -7.481 1.00 55.53 95 ALA A O 1
ATOM 718 N N . VAL A 1 96 ? 10.915 12.520 -8.693 1.00 53.84 96 VAL A N 1
ATOM 719 C CA . VAL A 1 96 ? 11.648 11.860 -9.777 1.00 53.84 96 VAL A CA 1
ATOM 720 C C . VAL A 1 96 ? 12.199 12.970 -10.669 1.00 53.84 96 VAL A C 1
ATOM 722 O O . VAL A 1 96 ? 11.425 13.692 -11.295 1.00 53.84 96 VAL A O 1
ATOM 725 N N . ALA A 1 97 ? 13.520 13.159 -10.681 1.00 47.16 97 ALA A N 1
ATOM 726 C CA . ALA A 1 97 ? 14.155 14.051 -11.645 1.00 47.16 97 ALA A CA 1
ATOM 727 C C . ALA A 1 97 ? 13.932 13.470 -13.052 1.00 47.16 97 ALA A C 1
ATOM 729 O O . ALA A 1 97 ? 14.361 12.346 -13.316 1.00 47.16 97 ALA A O 1
ATOM 730 N N . LEU A 1 98 ? 13.189 14.213 -13.881 1.00 40.78 98 LEU A N 1
ATOM 731 C CA . LEU A 1 98 ? 12.943 13.919 -15.296 1.00 40.78 98 LEU A CA 1
ATOM 732 C C . LEU A 1 98 ? 14.204 14.139 -16.133 1.00 40.78 98 LEU A C 1
ATOM 734 O O . LEU A 1 98 ? 14.904 15.146 -15.871 1.00 40.78 98 LEU A O 1
#

Secondary structure (DSSP, 8-state):
------S-EEEEE-TTS-EEEEESSTT--EEEEE---TTS--HHHHHHHHHHHHHHHHHHHHHHHHHHHHHS--TTHHHHHHHHHHHHHHHTT-----

pLDDT: mean 75.26, std 11.09, range [40.78, 87.5]

Foldseek 3Di:
DDPDPDDDWDWDADPQRWIFTQHPPPPGGTPDTHDPPVPPDDVVNVVLVVQLVVLVVQLVVLCVVLVVVVVDVDPPNVVSVLSNVVSVCSSRVHDDDD